Protein AF-A0A9W4SS09-F1 (afdb_monomer_lite)

Foldseek 3Di:
DDDDDDDDDDDDPVQVVQKPDWDWADDDVVVPPGTDIDTDGDPCVPPVPNPPPPPDPPPDPVVPDDPVNVVVVCVVPVVD

pLDDT: mean 78.92, std 15.46, range [43.5, 95.88]

Secondary structure (DSSP, 8-state):
------------HHHHTTEEEEEEEPPPTTT-SSPEEEEEE--TT-TTT--S--S------GGG--HHHHHHHHHHHS--

Structure (mmCIF, N/CA/C/O backbone):
data_AF-A0A9W4SS09-F1
#
_entry.id   AF-A0A9W4SS09-F1
#
loop_
_atom_site.group_PDB
_atom_site.id
_atom_site.type_symbol
_atom_site.label_atom_id
_atom_site.label_alt_id
_atom_site.label_comp_id
_atom_site.label_asym_id
_atom_site.label_entity_id
_atom_site.label_seq_id
_atom_site.pdbx_PDB_ins_code
_atom_site.Cartn_x
_atom_site.Cartn_y
_atom_site.Cartn_z
_atom_site.occupancy
_atom_site.B_iso_or_equiv
_atom_site.auth_seq_id
_atom_site.auth_comp_id
_atom_site.auth_asym_id
_atom_site.auth_atom_id
_atom_site.pdbx_PDB_model_num
ATOM 1 N N . MET A 1 1 ? 16.811 -11.268 -19.682 1.00 55.91 1 MET A N 1
ATOM 2 C CA . MET A 1 1 ? 16.609 -10.697 -18.333 1.00 55.91 1 MET A CA 1
ATOM 3 C C . MET A 1 1 ? 15.528 -11.509 -17.640 1.00 55.91 1 MET A C 1
ATOM 5 O O . MET A 1 1 ? 14.491 -11.729 -18.255 1.00 55.91 1 MET A O 1
ATOM 9 N N . SER A 1 2 ? 15.782 -12.048 -16.444 1.00 76.69 2 SER A N 1
ATOM 10 C CA . SER A 1 2 ? 14.754 -12.777 -15.688 1.00 76.69 2 SER A CA 1
ATOM 11 C C . SER A 1 2 ? 13.817 -11.784 -15.013 1.00 76.69 2 SER A C 1
ATOM 13 O O . SER A 1 2 ? 14.280 -10.792 -14.458 1.00 76.69 2 SER A O 1
ATOM 15 N N . ARG A 1 3 ? 12.510 -12.055 -15.032 1.00 83.50 3 ARG A N 1
ATOM 16 C CA . ARG A 1 3 ? 11.560 -11.272 -14.239 1.00 83.50 3 ARG A CA 1
ATOM 17 C C . ARG A 1 3 ? 11.751 -11.617 -12.767 1.00 83.50 3 ARG A C 1
ATOM 19 O O . ARG A 1 3 ? 11.682 -12.788 -12.402 1.00 83.50 3 ARG A O 1
ATOM 26 N N . SER A 1 4 ? 11.956 -10.594 -11.952 1.00 91.31 4 SER A N 1
ATOM 27 C CA . SER A 1 4 ? 12.126 -10.715 -10.508 1.00 91.31 4 SER A CA 1
ATOM 28 C C . SER A 1 4 ? 11.151 -9.763 -9.824 1.00 91.31 4 SER A C 1
ATOM 30 O O . SER A 1 4 ? 10.940 -8.653 -10.301 1.00 91.31 4 SER A O 1
ATOM 32 N N . ARG A 1 5 ? 10.549 -10.186 -8.709 1.00 89.81 5 ARG A N 1
ATOM 33 C CA . ARG A 1 5 ? 9.714 -9.319 -7.869 1.00 89.81 5 ARG A CA 1
ATOM 34 C C . ARG A 1 5 ? 10.531 -8.912 -6.650 1.00 89.81 5 ARG A C 1
ATOM 36 O O . ARG A 1 5 ? 10.681 -9.708 -5.726 1.00 89.81 5 ARG A O 1
ATOM 43 N N . ILE A 1 6 ? 11.104 -7.715 -6.690 1.00 93.81 6 ILE A N 1
ATOM 44 C CA . ILE A 1 6 ? 11.987 -7.201 -5.628 1.00 93.81 6 ILE A CA 1
ATOM 45 C C . ILE A 1 6 ? 11.460 -5.923 -4.971 1.00 93.81 6 ILE A C 1
ATOM 47 O O . ILE A 1 6 ? 11.887 -5.597 -3.868 1.00 93.81 6 ILE A O 1
ATOM 51 N N . ASP A 1 7 ? 10.477 -5.270 -5.589 1.00 93.12 7 ASP A N 1
ATOM 52 C CA . ASP A 1 7 ? 9.815 -4.088 -5.050 1.00 93.12 7 ASP A CA 1
ATOM 53 C C . ASP A 1 7 ? 8.537 -4.479 -4.295 1.00 93.12 7 ASP A C 1
ATOM 55 O O . ASP A 1 7 ? 7.730 -5.291 -4.766 1.00 93.12 7 ASP A O 1
ATOM 59 N N . TYR A 1 8 ? 8.349 -3.907 -3.103 1.00 91.88 8 TYR A N 1
ATOM 60 C CA . TYR A 1 8 ? 7.233 -4.222 -2.211 1.00 91.88 8 TYR A CA 1
ATOM 61 C C . TYR A 1 8 ? 6.761 -2.989 -1.440 1.00 91.88 8 TYR A C 1
ATOM 63 O O . TYR A 1 8 ? 7.539 -2.090 -1.134 1.00 91.88 8 TYR A O 1
ATOM 71 N N . ILE A 1 9 ? 5.479 -2.993 -1.068 1.00 90.44 9 ILE A N 1
ATOM 72 C CA . ILE A 1 9 ? 4.891 -2.043 -0.120 1.00 90.44 9 ILE A CA 1
ATOM 73 C C . ILE A 1 9 ? 4.418 -2.849 1.083 1.00 90.44 9 ILE A C 1
ATOM 75 O O . ILE A 1 9 ? 3.594 -3.754 0.936 1.00 90.44 9 ILE A O 1
ATOM 79 N N . TRP A 1 10 ? 4.950 -2.538 2.263 1.00 91.31 10 TRP A N 1
ATOM 80 C CA . TRP A 1 10 ? 4.584 -3.192 3.518 1.00 91.31 10 TRP A CA 1
ATOM 81 C C . TRP A 1 10 ? 3.842 -2.224 4.428 1.00 91.31 10 TRP A C 1
ATOM 83 O O . TRP A 1 10 ? 4.135 -1.030 4.470 1.00 91.31 10 TRP A O 1
ATOM 93 N N . SER A 1 11 ? 2.859 -2.747 5.152 1.00 87.56 11 SER A N 1
ATOM 94 C CA . SER A 1 11 ? 2.063 -1.977 6.100 1.00 87.56 11 SER A CA 1
ATOM 95 C C . SER A 1 11 ? 1.584 -2.868 7.239 1.00 87.56 11 SER A C 1
ATOM 97 O O . SER A 1 11 ? 1.671 -4.095 7.151 1.00 87.56 11 SER A O 1
ATOM 99 N N . SER A 1 12 ? 1.084 -2.255 8.309 1.00 86.19 12 SER A N 1
ATOM 100 C CA . SER A 1 12 ? 0.495 -3.003 9.416 1.00 86.19 12 SER A CA 1
ATOM 101 C C . SER A 1 12 ? -0.819 -3.659 8.980 1.00 86.19 12 SER A C 1
ATOM 103 O O . SER A 1 12 ? -1.493 -3.181 8.062 1.00 86.19 12 SER A O 1
ATOM 105 N N . ALA A 1 13 ? -1.202 -4.757 9.634 1.00 83.44 13 ALA A N 1
ATOM 106 C CA . ALA A 1 13 ? -2.420 -5.496 9.293 1.00 83.44 13 ALA A CA 1
ATOM 107 C C . ALA A 1 13 ? -3.681 -4.613 9.362 1.00 83.44 13 ALA A C 1
ATOM 109 O O . ALA A 1 13 ? -4.600 -4.772 8.559 1.00 83.44 13 ALA A O 1
ATOM 110 N N . GLU A 1 14 ? -3.701 -3.641 10.277 1.00 79.94 14 GLU A N 1
ATOM 111 C CA . GLU A 1 14 ? -4.792 -2.679 10.418 1.00 79.94 14 GLU A CA 1
ATOM 112 C C . GLU A 1 14 ? -4.936 -1.811 9.166 1.00 79.94 14 GLU A C 1
ATOM 114 O O . GLU A 1 14 ? -6.045 -1.623 8.670 1.00 79.94 14 GLU A O 1
ATOM 119 N N . VAL A 1 15 ? -3.826 -1.318 8.615 1.00 81.62 15 VAL A N 1
ATOM 120 C CA . VAL A 1 15 ? -3.837 -0.438 7.440 1.00 81.62 15 VAL A CA 1
ATOM 121 C C . VAL A 1 15 ? -4.120 -1.228 6.160 1.00 81.62 15 VAL A C 1
ATOM 123 O O . VAL A 1 15 ? -4.851 -0.743 5.298 1.00 81.62 15 VAL A O 1
ATOM 126 N N . VAL A 1 16 ? -3.622 -2.466 6.056 1.00 85.25 16 VAL A N 1
ATOM 127 C CA . VAL A 1 16 ? -3.899 -3.359 4.914 1.00 85.25 16 VAL A CA 1
ATOM 128 C C . VAL A 1 16 ? -5.399 -3.611 4.749 1.00 85.25 16 VAL A C 1
ATOM 130 O O . VAL A 1 16 ? -5.876 -3.689 3.620 1.00 85.25 16 VAL A O 1
ATOM 133 N N . SER A 1 17 ? -6.165 -3.670 5.844 1.00 83.88 17 SER A N 1
ATOM 134 C CA . SER A 1 17 ? -7.625 -3.841 5.778 1.00 83.88 17 SER A CA 1
ATOM 135 C C . SER A 1 17 ? -8.360 -2.699 5.061 1.00 83.88 17 SER A C 1
ATOM 137 O O . SER A 1 17 ? -9.491 -2.886 4.620 1.00 83.88 17 SER A O 1
ATOM 139 N N . HIS A 1 18 ? -7.707 -1.543 4.903 1.00 84.81 18 HIS A N 1
ATOM 140 C CA . HIS A 1 18 ? -8.232 -0.376 4.199 1.00 84.81 18 HIS A CA 1
ATOM 141 C C . HIS A 1 18 ? -7.731 -0.264 2.753 1.00 84.81 18 HIS A C 1
ATOM 143 O O . HIS A 1 18 ? -8.047 0.713 2.075 1.00 84.81 18 HIS A O 1
ATOM 149 N N . PHE A 1 19 ? -6.922 -1.205 2.256 1.00 90.00 19 PHE A N 1
ATOM 150 C CA . PHE A 1 19 ? -6.437 -1.160 0.875 1.00 90.00 19 PHE A CA 1
ATOM 151 C C . PHE A 1 19 ? -7.582 -1.473 -0.094 1.00 90.00 19 PHE A C 1
ATOM 153 O O . PHE A 1 19 ? -8.214 -2.521 -0.007 1.00 90.00 19 PHE A O 1
ATOM 160 N N . THR A 1 20 ? -7.829 -0.577 -1.048 1.00 91.88 20 THR A N 1
ATOM 161 C CA . THR A 1 20 ? -8.877 -0.744 -2.069 1.00 91.88 20 THR A CA 1
ATOM 162 C C . THR A 1 20 ? -8.330 -1.286 -3.381 1.00 91.88 20 THR A C 1
ATOM 164 O O . THR A 1 20 ? -9.054 -1.925 -4.139 1.00 91.88 20 THR A O 1
ATOM 167 N N . SER A 1 21 ? -7.050 -1.044 -3.671 1.00 93.81 21 SER A N 1
ATOM 168 C CA . SER A 1 21 ? -6.376 -1.599 -4.843 1.00 93.81 21 SER A CA 1
ATOM 169 C C . SER A 1 21 ? -4.865 -1.663 -4.643 1.00 93.81 21 SER A C 1
ATOM 171 O O . SER A 1 21 ? -4.294 -0.871 -3.894 1.00 93.81 21 SER A O 1
ATOM 173 N N . CYS A 1 22 ? -4.218 -2.607 -5.327 1.00 93.94 22 CYS A N 1
ATOM 174 C CA . CYS A 1 22 ? -2.767 -2.711 -5.436 1.00 93.94 22 CYS A CA 1
ATOM 175 C C . CYS A 1 22 ? -2.430 -3.320 -6.801 1.00 93.94 22 CYS A C 1
ATOM 177 O O . CYS A 1 22 ? -2.819 -4.453 -7.081 1.00 93.94 22 CYS A O 1
ATOM 179 N N . ASN A 1 23 ? -1.749 -2.560 -7.655 1.00 95.12 23 ASN A N 1
ATOM 180 C CA . ASN A 1 23 ? -1.472 -2.916 -9.042 1.00 95.12 23 ASN A CA 1
ATOM 181 C C . ASN A 1 23 ? -0.001 -2.684 -9.378 1.00 95.12 23 ASN A C 1
ATOM 183 O O . ASN A 1 23 ? 0.617 -1.731 -8.899 1.00 95.12 23 ASN A O 1
ATOM 187 N N . VAL A 1 24 ? 0.528 -3.528 -10.259 1.00 95.25 24 VAL A N 1
ATOM 188 C CA . VAL A 1 24 ? 1.831 -3.323 -10.892 1.00 95.25 24 VAL A CA 1
ATOM 189 C C . VAL A 1 24 ? 1.585 -2.722 -12.270 1.00 95.25 24 VAL A C 1
ATOM 191 O O . VAL A 1 24 ? 0.820 -3.279 -13.055 1.00 95.25 24 VAL A O 1
ATOM 194 N N . LEU A 1 25 ? 2.193 -1.574 -12.539 1.00 94.69 25 LEU A N 1
ATOM 195 C CA . LEU A 1 25 ? 2.118 -0.873 -13.812 1.00 94.69 25 LEU A CA 1
ATOM 196 C C . LEU A 1 25 ? 3.456 -1.009 -14.519 1.00 94.69 25 LEU A C 1
ATOM 198 O O . LEU A 1 25 ? 4.482 -0.563 -14.004 1.00 94.69 25 LEU A O 1
ATOM 202 N N . ASP A 1 26 ? 3.441 -1.610 -15.700 1.00 93.12 26 ASP A N 1
ATOM 203 C CA . ASP A 1 26 ? 4.632 -1.665 -16.533 1.00 93.12 26 ASP A CA 1
ATOM 204 C C . ASP A 1 26 ? 5.013 -0.257 -16.992 1.00 93.12 26 ASP A C 1
ATOM 206 O O . ASP A 1 26 ? 4.170 0.540 -17.414 1.00 93.12 26 ASP A O 1
ATOM 210 N N . VAL A 1 27 ? 6.300 0.045 -16.871 1.00 93.62 27 VAL A N 1
ATOM 211 C CA . VAL A 1 27 ? 6.895 1.291 -17.347 1.00 93.62 27 VAL A CA 1
ATOM 212 C C . VAL A 1 27 ? 7.585 1.006 -18.670 1.00 93.62 27 VAL A C 1
ATOM 214 O O . VAL A 1 27 ? 8.021 -0.117 -18.930 1.00 93.62 27 VAL A O 1
ATOM 217 N N . ASP A 1 28 ? 7.663 2.025 -19.523 1.00 93.88 28 ASP A N 1
ATOM 218 C CA . ASP A 1 28 ? 8.467 1.952 -20.735 1.00 93.88 28 ASP A CA 1
ATOM 219 C C . ASP A 1 28 ? 9.915 1.535 -20.380 1.00 93.88 28 ASP A C 1
ATOM 221 O O . ASP A 1 28 ? 10.574 2.246 -19.610 1.00 93.88 28 ASP A O 1
ATOM 225 N N . PRO A 1 29 ? 10.435 0.427 -20.948 1.00 91.12 29 PRO A N 1
ATOM 226 C CA . PRO A 1 29 ? 11.790 -0.052 -20.677 1.00 91.12 29 PRO A CA 1
ATOM 227 C C . PRO A 1 29 ? 12.904 0.945 -21.020 1.00 91.12 29 PRO A C 1
ATOM 229 O O . PRO A 1 29 ? 14.030 0.786 -20.556 1.00 91.12 29 PRO A O 1
ATOM 232 N N . SER A 1 30 ? 12.623 1.960 -21.846 1.00 95.50 30 SER A N 1
ATOM 233 C CA . SER A 1 30 ? 13.564 3.050 -22.133 1.00 95.50 30 SER A CA 1
ATOM 234 C C . SER A 1 30 ? 13.725 4.036 -20.972 1.00 95.50 30 SER A C 1
ATOM 236 O O . SER A 1 30 ? 14.727 4.748 -20.917 1.00 95.50 30 SER A O 1
ATOM 238 N N . LEU A 1 31 ? 12.764 4.072 -20.042 1.00 95.88 31 LEU A N 1
ATOM 239 C CA . LEU A 1 31 ? 12.781 4.930 -18.858 1.00 95.88 31 LEU A CA 1
ATOM 240 C C . LEU A 1 31 ? 13.270 4.183 -17.615 1.00 95.88 31 LEU A C 1
ATOM 242 O O . LEU A 1 31 ? 14.013 4.748 -16.814 1.00 95.88 31 LEU A O 1
ATOM 246 N N . SER A 1 32 ? 12.834 2.936 -17.433 1.00 94.19 32 SER A N 1
ATOM 247 C CA . SER A 1 32 ? 13.229 2.095 -16.303 1.00 94.19 32 SER A CA 1
ATOM 248 C C . SER A 1 32 ? 13.061 0.617 -16.638 1.00 94.19 32 SER A C 1
ATOM 250 O O . SER A 1 32 ? 12.127 0.226 -17.329 1.00 94.19 32 SER A O 1
ATOM 252 N N . ASP A 1 33 ? 13.948 -0.214 -16.101 1.00 92.69 33 ASP A N 1
ATOM 253 C CA . ASP A 1 33 ? 13.857 -1.674 -16.115 1.00 92.69 33 ASP A 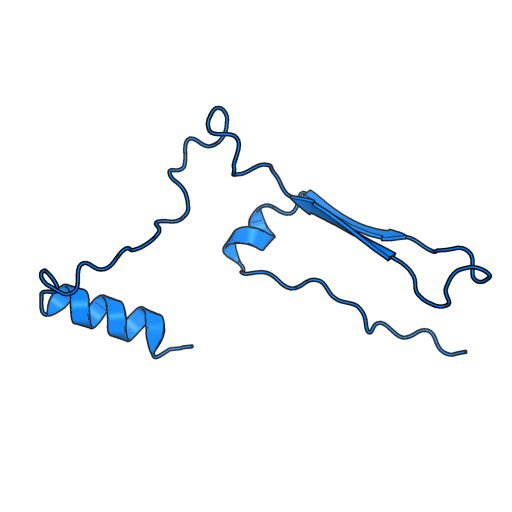CA 1
ATOM 254 C C . ASP A 1 33 ? 12.940 -2.240 -15.011 1.00 92.69 33 ASP A C 1
ATOM 256 O O . ASP A 1 33 ? 12.723 -3.454 -14.958 1.00 92.69 33 ASP A O 1
ATOM 260 N N . HIS A 1 34 ? 12.366 -1.377 -14.163 1.00 93.94 34 HIS A N 1
ATOM 261 C CA . HIS A 1 34 ? 11.405 -1.736 -13.121 1.00 93.94 34 HIS A CA 1
ATOM 262 C C . HIS A 1 34 ? 9.976 -1.308 -13.484 1.00 93.94 34 HIS A C 1
ATOM 264 O O . HIS A 1 34 ? 9.737 -0.236 -14.042 1.00 93.94 34 HIS A O 1
ATOM 270 N N . SER A 1 35 ? 9.003 -2.127 -13.081 1.00 94.50 35 SER A N 1
ATOM 271 C CA . SER A 1 35 ? 7.583 -1.759 -13.089 1.00 94.50 35 SER A CA 1
ATOM 272 C C . SER A 1 35 ? 7.230 -0.972 -11.816 1.00 94.50 35 SER A C 1
ATOM 274 O O . SER A 1 35 ? 7.795 -1.200 -10.747 1.00 94.50 35 SER A O 1
ATOM 276 N N . LEU A 1 36 ? 6.259 -0.062 -11.898 1.00 95.06 36 LEU A N 1
ATOM 277 C CA . LEU A 1 36 ? 5.776 0.714 -10.754 1.00 95.06 36 LEU A CA 1
ATOM 278 C C . LEU A 1 36 ? 4.746 -0.071 -9.946 1.00 95.06 36 LEU A C 1
ATOM 280 O O . LEU A 1 36 ? 3.886 -0.746 -10.503 1.00 95.06 36 LEU A O 1
ATOM 284 N N . ILE A 1 37 ? 4.766 0.092 -8.625 1.00 95.38 37 ILE A N 1
ATOM 285 C CA . ILE A 1 37 ? 3.713 -0.419 -7.744 1.00 95.38 37 ILE A CA 1
ATOM 286 C C . ILE A 1 37 ? 2.833 0.751 -7.328 1.00 95.38 37 ILE A C 1
ATOM 288 O O . ILE A 1 37 ? 3.304 1.728 -6.750 1.00 95.38 37 ILE A O 1
ATOM 292 N N . THR A 1 38 ? 1.540 0.639 -7.607 1.00 95.44 38 THR A N 1
ATOM 293 C CA . THR A 1 38 ? 0.528 1.613 -7.200 1.00 95.44 38 THR A CA 1
ATOM 294 C C . THR A 1 38 ? -0.455 0.949 -6.258 1.00 95.44 38 THR A C 1
ATOM 296 O O . THR A 1 38 ? -0.832 -0.204 -6.451 1.00 95.44 38 THR A O 1
ATOM 299 N N . PHE A 1 39 ? -0.883 1.665 -5.227 1.00 94.12 39 PHE A N 1
ATOM 300 C CA . PHE A 1 39 ? -1.916 1.193 -4.318 1.00 94.12 39 PHE A CA 1
ATOM 301 C C . PHE A 1 39 ? -2.842 2.345 -3.954 1.00 94.12 39 PHE A C 1
ATOM 303 O O . PHE A 1 39 ? -2.458 3.512 -4.016 1.00 94.12 39 PHE A O 1
ATOM 310 N N . SER A 1 40 ? -4.073 2.010 -3.597 1.00 92.44 40 SER A N 1
ATOM 311 C CA . SER A 1 40 ? -5.037 2.953 -3.042 1.00 92.44 40 SER A CA 1
ATOM 312 C C . SER A 1 40 ? -5.502 2.444 -1.692 1.00 92.44 40 SER A C 1
ATOM 314 O O . SER A 1 40 ? -5.695 1.244 -1.499 1.00 92.44 40 SER A O 1
ATOM 316 N N . VAL A 1 41 ? -5.694 3.371 -0.764 1.00 89.56 41 VAL A N 1
ATOM 317 C CA . VAL A 1 41 ? -6.236 3.105 0.564 1.00 89.56 41 VAL A CA 1
ATOM 318 C C . VAL A 1 41 ? -7.487 3.951 0.743 1.00 89.56 41 VAL A C 1
ATOM 320 O O . VAL A 1 41 ? -7.553 5.079 0.247 1.00 89.56 41 VAL A O 1
ATOM 323 N N . GLU A 1 42 ? -8.494 3.415 1.423 1.00 86.31 42 GLU A N 1
ATOM 324 C CA . GLU A 1 42 ? -9.620 4.222 1.875 1.00 86.31 42 GLU A CA 1
ATOM 325 C C . GLU A 1 42 ? -9.089 5.396 2.696 1.00 86.31 42 GLU A C 1
ATOM 327 O O . GLU A 1 42 ? -8.183 5.238 3.517 1.00 86.31 42 GLU A O 1
ATOM 332 N N . ASN A 1 43 ? -9.645 6.588 2.481 1.00 75.25 43 ASN A N 1
ATOM 333 C CA . ASN A 1 43 ? -9.226 7.764 3.227 1.00 75.25 43 ASN A CA 1
ATOM 334 C C . ASN A 1 43 ? -9.745 7.693 4.671 1.00 75.25 43 ASN A C 1
ATOM 336 O O . ASN A 1 43 ? -10.736 8.329 5.032 1.00 75.25 43 ASN A O 1
ATOM 340 N N . PHE A 1 44 ? -9.032 6.949 5.512 1.00 68.31 44 PHE A N 1
ATOM 341 C CA . PHE A 1 44 ? -9.258 6.873 6.951 1.00 68.31 44 PHE A CA 1
ATOM 342 C C . PHE A 1 44 ? -8.850 8.168 7.683 1.00 68.31 44 PHE A C 1
ATOM 344 O O . PHE A 1 44 ? -8.917 8.232 8.906 1.00 68.31 44 PHE A O 1
ATOM 351 N N . LEU A 1 45 ? -8.438 9.226 6.979 1.00 68.56 45 LEU A N 1
ATOM 352 C CA . LEU A 1 45 ? -8.210 10.553 7.558 1.00 68.56 45 LEU A CA 1
ATOM 353 C C . LEU A 1 45 ? -9.384 11.515 7.305 1.00 68.56 45 LEU A C 1
ATOM 355 O O . LEU A 1 45 ? -9.421 12.585 7.913 1.00 68.56 45 LEU A O 1
ATOM 359 N N . ASP A 1 46 ? -10.365 11.157 6.460 1.00 68.06 46 ASP A N 1
ATOM 360 C CA . ASP A 1 46 ? -11.582 11.961 6.303 1.00 68.06 46 ASP A CA 1
ATOM 361 C C . ASP A 1 46 ? -12.478 11.793 7.534 1.00 68.06 46 ASP A C 1
ATOM 363 O O . ASP A 1 46 ? -13.302 10.884 7.621 1.00 68.06 46 ASP A O 1
ATOM 367 N N . ILE A 1 47 ? -12.328 12.715 8.480 1.00 63.62 47 ILE A N 1
ATOM 368 C CA . ILE A 1 47 ? -13.122 12.857 9.708 1.00 63.62 47 ILE A CA 1
ATOM 369 C C . ILE A 1 47 ? -14.645 12.843 9.495 1.00 63.62 47 ILE A C 1
ATOM 371 O O . ILE A 1 47 ? -15.375 12.535 10.434 1.00 63.62 47 ILE A O 1
ATOM 375 N N . ARG A 1 48 ? -15.158 13.147 8.292 1.00 66.94 48 ARG A N 1
ATOM 376 C CA . ARG A 1 48 ? -16.605 13.078 8.004 1.00 66.94 48 ARG A CA 1
ATOM 377 C C . ARG A 1 48 ? -17.089 11.641 7.815 1.00 66.94 48 ARG A C 1
ATOM 379 O O . ARG A 1 48 ? -18.220 11.324 8.177 1.00 66.94 48 ARG A O 1
ATOM 386 N N . ASN A 1 49 ? -16.228 10.785 7.267 1.00 58.06 49 ASN A N 1
ATOM 387 C CA . ASN A 1 49 ? -16.519 9.379 6.983 1.00 58.06 49 ASN A CA 1
ATOM 388 C C . ASN A 1 49 ? -15.949 8.451 8.059 1.00 58.06 49 ASN A C 1
ATOM 390 O O . ASN A 1 49 ? -16.498 7.380 8.318 1.00 58.06 49 ASN A O 1
ATOM 394 N N . ASN A 1 50 ? -14.883 8.875 8.736 1.00 58.03 50 ASN A N 1
ATOM 395 C CA . ASN A 1 50 ? -14.247 8.100 9.776 1.00 58.03 50 ASN A CA 1
ATOM 396 C C . ASN A 1 50 ? -14.857 8.402 11.152 1.00 58.03 50 ASN A C 1
ATOM 398 O O . ASN A 1 50 ? -14.340 9.194 11.935 1.00 58.03 50 ASN A O 1
ATOM 402 N N . LYS A 1 51 ? -15.981 7.740 11.461 1.00 56.28 51 LYS A N 1
ATOM 403 C CA . LYS A 1 51 ? -16.554 7.724 12.823 1.00 56.28 51 LYS A CA 1
ATOM 404 C C . LYS A 1 51 ? -15.725 6.895 13.803 1.00 56.28 51 LYS A C 1
ATOM 406 O O . LYS A 1 51 ? -15.951 6.975 15.011 1.00 56.28 51 LYS A O 1
ATOM 411 N N . ARG A 1 52 ? -14.791 6.072 13.308 1.00 53.25 52 ARG A N 1
ATOM 412 C CA . ARG A 1 52 ? -13.785 5.467 14.173 1.00 53.25 52 ARG A CA 1
ATOM 413 C C . ARG A 1 52 ? -12.793 6.573 14.493 1.00 53.25 52 ARG A C 1
ATOM 415 O O . ARG A 1 52 ? -11.995 6.966 13.649 1.00 53.25 52 ARG A O 1
ATOM 422 N N . ASN A 1 53 ? -12.843 7.062 15.732 1.00 47.38 53 ASN A N 1
ATOM 423 C CA . ASN A 1 53 ? -11.668 7.664 16.348 1.00 47.38 53 ASN A CA 1
ATOM 424 C C . ASN A 1 53 ? -10.490 6.749 15.998 1.00 47.38 53 ASN A C 1
ATOM 426 O O . ASN A 1 53 ? -10.535 5.566 16.331 1.00 47.38 53 ASN A O 1
ATOM 430 N N . ILE A 1 54 ? -9.554 7.292 15.218 1.00 52.16 54 ILE A N 1
ATOM 431 C CA . ILE A 1 54 ? -8.233 6.785 14.823 1.00 52.16 54 ILE A CA 1
ATOM 432 C C . ILE A 1 54 ? -7.800 5.593 15.694 1.00 52.16 54 ILE A C 1
ATOM 434 O O . ILE A 1 54 ? -7.954 5.711 16.914 1.00 52.16 54 ILE A O 1
ATOM 438 N N . PRO A 1 55 ? -7.216 4.501 15.140 1.00 49.66 55 PRO A N 1
ATOM 439 C CA . PRO A 1 55 ? -6.660 3.409 15.942 1.00 49.66 55 PRO A CA 1
ATOM 440 C C . PRO A 1 55 ? -5.872 4.022 17.086 1.00 49.66 55 PRO A C 1
ATOM 442 O O . PRO A 1 55 ? -4.921 4.770 16.862 1.00 49.66 55 PRO A O 1
ATOM 445 N N . SER A 1 56 ? -6.413 3.829 18.288 1.00 51.38 56 SER A N 1
ATOM 446 C CA . SER A 1 56 ? -6.097 4.592 19.483 1.00 51.38 56 SER A CA 1
ATOM 447 C C . SER A 1 56 ? -4.597 4.828 19.543 1.00 51.38 56 SER A C 1
ATOM 449 O O . SER A 1 56 ? -3.851 3.881 19.801 1.00 51.38 56 SER A O 1
ATOM 451 N N . LYS A 1 57 ? -4.142 6.065 19.302 1.00 50.69 57 LYS A N 1
ATOM 452 C CA . LYS A 1 57 ? -2.801 6.456 19.724 1.00 50.69 57 LYS A CA 1
ATOM 453 C C . LYS A 1 57 ? -2.830 6.267 21.234 1.00 50.69 57 LYS A C 1
ATOM 455 O O . LYS A 1 57 ? -3.355 7.119 21.948 1.00 50.69 57 LYS A O 1
ATOM 460 N N . LYS A 1 58 ? -2.374 5.107 21.712 1.00 58.47 58 LYS A N 1
ATOM 461 C CA . LYS A 1 58 ? -2.226 4.838 23.137 1.00 58.47 58 LYS A CA 1
ATOM 462 C C . LYS A 1 58 ? -1.062 5.704 23.587 1.00 58.47 58 LYS A C 1
ATOM 464 O O . LYS A 1 58 ? 0.093 5.298 23.557 1.00 58.47 58 LYS A O 1
ATOM 469 N N . VAL A 1 59 ? -1.376 6.958 23.889 1.00 63.31 59 VAL A N 1
ATOM 470 C CA . VAL A 1 59 ? -0.473 7.853 24.592 1.00 63.31 59 VAL A CA 1
ATOM 471 C C . VAL A 1 59 ? -0.477 7.354 26.025 1.00 63.31 59 VAL A C 1
ATOM 473 O O . VAL A 1 59 ? -1.440 7.568 26.759 1.00 63.31 59 VAL A O 1
ATOM 476 N N . TYR A 1 60 ? 0.557 6.602 26.383 1.00 68.25 60 TYR A N 1
ATOM 477 C CA . TYR A 1 60 ? 0.767 6.222 27.766 1.00 68.25 60 TYR A CA 1
ATOM 478 C C . TYR A 1 60 ? 1.275 7.449 28.517 1.00 68.25 60 TYR A C 1
ATOM 480 O O . TYR A 1 60 ? 2.320 8.008 28.191 1.00 68.25 60 TYR A O 1
ATOM 488 N N . ASP A 1 61 ? 0.495 7.882 29.497 1.00 78.19 61 ASP A N 1
ATOM 489 C CA . ASP A 1 61 ? 0.946 8.826 30.504 1.00 78.19 61 ASP A CA 1
ATOM 490 C C . ASP A 1 61 ? 1.726 8.020 31.547 1.00 78.19 61 ASP A C 1
ATOM 492 O O . ASP A 1 61 ? 1.127 7.335 32.381 1.00 78.19 61 ASP A O 1
ATOM 496 N N . TYR A 1 62 ? 3.056 8.018 31.425 1.00 81.00 62 TYR A N 1
ATOM 497 C CA . TYR A 1 62 ? 3.940 7.222 32.281 1.00 81.00 62 TYR A CA 1
ATOM 498 C C . TYR A 1 62 ? 3.815 7.610 33.755 1.00 81.00 62 TYR A C 1
ATOM 500 O O . TYR A 1 62 ? 3.925 6.740 34.617 1.00 81.00 62 TYR A O 1
ATOM 508 N N . ASP A 1 63 ? 3.466 8.867 34.035 1.00 83.75 63 ASP A N 1
ATOM 5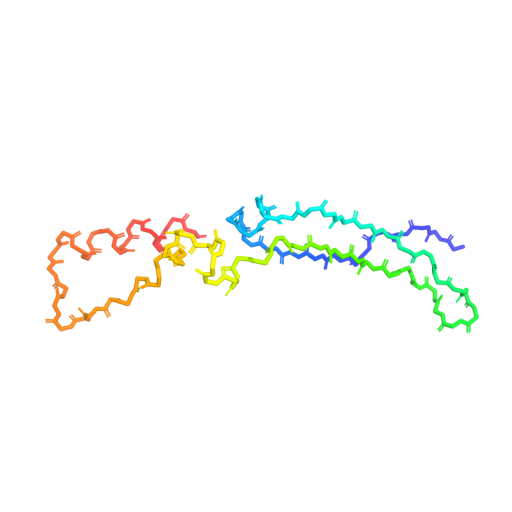09 C CA . ASP A 1 63 ? 3.232 9.360 35.393 1.00 83.75 63 ASP A CA 1
ATOM 510 C C . ASP A 1 63 ? 1.931 8.790 35.995 1.00 83.75 63 ASP A C 1
ATOM 512 O O . ASP A 1 63 ? 1.725 8.837 37.207 1.00 83.75 63 ASP A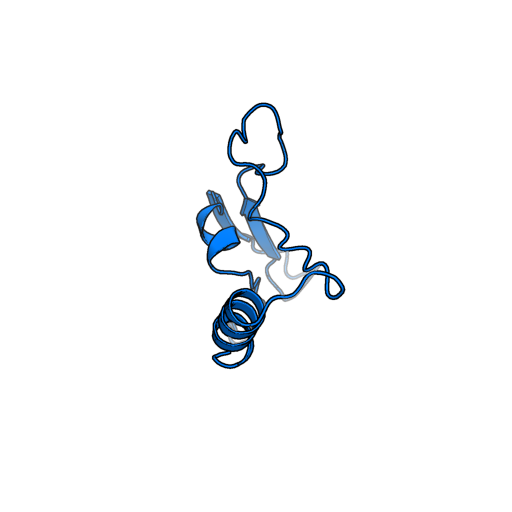 O 1
ATOM 516 N N . LYS A 1 64 ? 1.045 8.221 35.162 1.00 82.88 64 LYS A N 1
ATOM 517 C CA . LYS A 1 64 ? -0.238 7.604 35.557 1.00 82.88 64 LYS A CA 1
ATOM 518 C C . LYS A 1 64 ? -0.331 6.113 35.215 1.00 82.88 64 LYS A C 1
ATOM 520 O O . LYS A 1 64 ? -1.445 5.563 35.126 1.00 82.88 64 LYS A O 1
ATOM 525 N N . MET A 1 65 ? 0.808 5.460 34.992 1.00 84.00 65 MET A N 1
ATOM 526 C CA . MET A 1 65 ? 0.865 4.018 34.775 1.00 84.00 65 MET A CA 1
ATOM 527 C C . MET A 1 65 ? 0.681 3.273 36.101 1.00 84.00 65 MET A C 1
ATOM 529 O O . MET A 1 65 ? 1.536 3.302 36.982 1.00 84.00 65 MET A O 1
ATOM 533 N N . THR A 1 66 ? -0.451 2.592 36.220 1.00 86.94 66 THR A N 1
ATOM 534 C CA . THR A 1 66 ? -0.751 1.629 37.281 1.00 86.94 66 THR A CA 1
ATOM 535 C C . THR A 1 66 ? -0.282 0.229 36.867 1.00 86.94 66 THR A C 1
ATOM 537 O O . THR A 1 66 ? -0.043 -0.015 35.682 1.00 86.94 66 THR A O 1
ATOM 540 N N . ASP A 1 67 ? -0.137 -0.698 37.815 1.00 86.69 67 ASP A N 1
ATOM 541 C CA . ASP A 1 67 ? 0.426 -2.037 37.556 1.00 86.69 67 ASP A CA 1
ATOM 542 C C . ASP A 1 67 ? -0.327 -2.821 36.463 1.00 86.69 67 ASP A C 1
ATOM 544 O O . ASP A 1 67 ? 0.286 -3.483 35.627 1.00 86.69 67 ASP A O 1
ATOM 548 N N . ASP A 1 68 ? -1.651 -2.682 36.397 1.00 83.19 68 ASP A N 1
ATOM 549 C CA . ASP A 1 68 ? -2.515 -3.260 35.360 1.00 83.19 68 ASP A CA 1
ATOM 550 C C . ASP A 1 68 ? -2.257 -2.664 33.960 1.00 83.19 68 ASP A C 1
ATOM 552 O O . ASP A 1 68 ? -2.277 -3.371 32.943 1.00 83.19 68 ASP A O 1
ATOM 556 N N . LYS A 1 69 ? -1.955 -1.362 33.889 1.00 80.00 69 LYS A N 1
ATOM 557 C CA . LYS A 1 69 ? -1.596 -0.680 32.635 1.00 80.00 69 LYS A CA 1
ATOM 558 C C . LYS A 1 69 ? -0.186 -1.045 32.186 1.00 80.00 69 LYS A C 1
ATOM 560 O O . LYS A 1 69 ? 0.032 -1.212 30.985 1.00 80.00 69 LYS A O 1
ATOM 565 N N . TRP A 1 70 ? 0.737 -1.226 33.132 1.00 82.44 70 TRP A N 1
ATOM 566 C CA . TRP A 1 70 ? 2.074 -1.754 32.864 1.00 82.44 70 TRP A CA 1
ATOM 567 C C . TRP A 1 70 ? 2.022 -3.174 32.315 1.00 82.44 7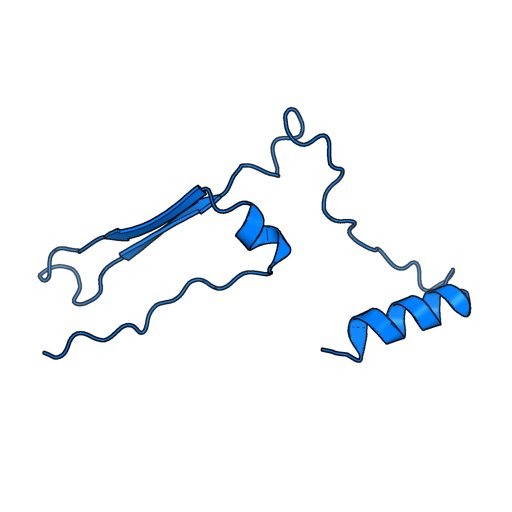0 TRP A C 1
ATOM 569 O O . TRP A 1 70 ? 2.730 -3.485 31.359 1.00 82.44 70 TRP A O 1
ATOM 579 N N . GLU A 1 71 ? 1.153 -4.020 32.862 1.00 82.31 71 GLU A N 1
ATOM 580 C CA . GLU A 1 71 ? 0.971 -5.382 32.367 1.00 82.31 71 GLU A CA 1
ATOM 581 C C . GLU A 1 71 ? 0.430 -5.394 30.936 1.00 82.31 71 GLU A C 1
ATOM 583 O O . GLU A 1 71 ? 0.973 -6.063 30.056 1.00 82.31 71 GLU A O 1
ATOM 588 N N . THR A 1 72 ? -0.564 -4.549 30.661 1.00 75.38 72 THR A N 1
ATOM 589 C CA . THR A 1 72 ? -1.102 -4.374 29.306 1.00 75.38 72 THR A CA 1
ATOM 590 C C . THR A 1 72 ? -0.035 -3.863 28.330 1.00 75.38 72 THR A C 1
ATOM 592 O O . THR A 1 72 ? 0.023 -4.321 27.189 1.00 75.38 72 THR A O 1
ATOM 595 N N . PHE A 1 73 ? 0.826 -2.932 28.758 1.00 75.38 73 PHE A N 1
ATOM 596 C CA . PHE A 1 73 ? 1.946 -2.436 27.955 1.00 75.38 73 PHE A CA 1
ATOM 597 C C . PHE A 1 73 ? 2.959 -3.547 27.643 1.00 75.38 73 PHE A C 1
ATOM 599 O O . PHE A 1 73 ? 3.333 -3.717 26.484 1.00 75.38 73 PHE A O 1
ATOM 606 N N . ARG A 1 74 ? 3.349 -4.342 28.650 1.00 76.50 74 ARG A N 1
ATOM 607 C CA . ARG A 1 74 ? 4.294 -5.459 28.500 1.00 76.50 74 ARG A CA 1
ATOM 608 C C . ARG A 1 74 ? 3.785 -6.522 27.531 1.00 76.50 74 ARG A C 1
ATOM 610 O O . ARG A 1 74 ? 4.520 -6.905 26.629 1.00 76.50 74 ARG A O 1
ATOM 617 N N . ILE A 1 75 ? 2.528 -6.943 27.666 1.00 67.94 75 ILE A N 1
ATOM 618 C CA . ILE A 1 75 ? 1.923 -7.965 26.797 1.00 67.94 75 ILE A CA 1
ATOM 619 C C . ILE A 1 75 ? 1.880 -7.504 25.332 1.00 67.94 75 ILE A C 1
ATOM 621 O O . ILE A 1 75 ? 2.134 -8.296 24.431 1.00 67.94 75 ILE A O 1
ATOM 625 N N . PHE A 1 76 ? 1.591 -6.224 25.079 1.00 59.94 76 PHE A N 1
ATOM 626 C CA . PHE A 1 76 ? 1.509 -5.696 23.713 1.00 59.94 76 PHE A CA 1
ATOM 627 C C . PHE A 1 76 ? 2.872 -5.471 23.038 1.00 59.94 76 PHE A C 1
ATOM 629 O O . PHE A 1 76 ? 2.927 -5.514 21.813 1.00 59.94 76 PHE A O 1
ATOM 636 N N . TRP A 1 77 ? 3.944 -5.212 23.795 1.00 57.12 77 TRP A N 1
ATOM 637 C CA . TRP A 1 77 ? 5.254 -4.830 23.240 1.00 57.12 77 TRP A CA 1
ATOM 638 C C . TRP A 1 77 ? 6.358 -5.892 23.358 1.00 57.12 77 TRP A C 1
ATOM 640 O O . TRP A 1 77 ? 7.359 -5.767 22.663 1.00 57.12 77 TRP A O 1
ATOM 650 N N . LEU A 1 78 ? 6.211 -6.921 24.203 1.00 48.94 78 LEU A N 1
ATOM 651 C CA . LEU A 1 78 ? 7.219 -7.987 24.377 1.00 48.94 78 LEU A CA 1
ATOM 652 C C . LEU A 1 78 ? 6.893 -9.293 23.626 1.00 48.94 78 LEU A C 1
ATOM 654 O O . LEU A 1 78 ? 7.633 -10.264 23.756 1.00 48.94 78 LEU A O 1
ATOM 658 N N . ILE A 1 79 ? 5.792 -9.336 22.865 1.00 47.97 79 ILE A N 1
ATOM 659 C CA . ILE A 1 79 ? 5.379 -10.499 22.047 1.00 47.97 79 ILE A CA 1
ATOM 660 C C . ILE A 1 79 ? 5.497 -10.191 20.531 1.00 47.97 79 ILE A C 1
ATOM 662 O O . ILE A 1 79 ? 4.979 -10.9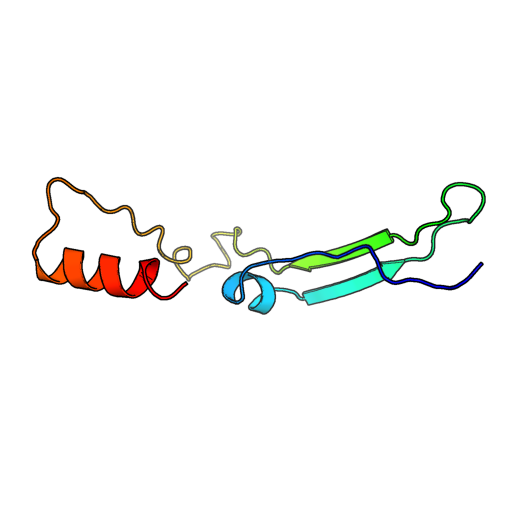26 19.695 1.00 47.97 79 ILE A O 1
ATOM 666 N N . GLN A 1 80 ? 6.195 -9.112 20.157 1.00 43.50 80 GLN A N 1
ATOM 667 C CA . GLN A 1 80 ? 6.698 -8.883 18.791 1.00 43.50 80 GLN A CA 1
ATOM 668 C C . GLN A 1 80 ? 8.211 -9.081 18.753 1.00 43.50 80 GLN A C 1
ATOM 670 O O . GLN A 1 80 ? 8.699 -9.518 17.689 1.00 43.50 80 GLN A O 1
#

Radius of gyration: 20.06 Å; chains: 1;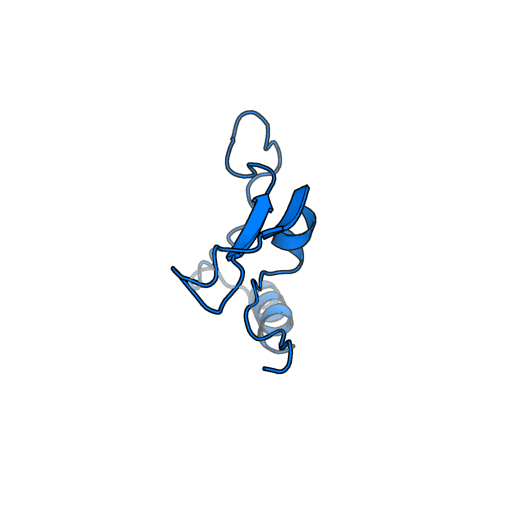 bounding box: 33×26×60 Å

Organism: NCBI:txid1117311

InterPro domains:
  IPR036691 Endonuclease/exonuclease/phosphatase superfamily [G3DSA:3.60.10.10] (1-43)

Sequence (80 aa):
MSRSRIDYIWSSAEVVSHFTSCNVLDVDPSLSDHSLITFSVENFLDIRNNKRNIPSKKVYDYDKMTDDKWETFRIFWLIQ